Protein AF-A0AAW9CYD8-F1 (afdb_monomer_lite)

Structure (mmCIF, N/CA/C/O backbone):
data_AF-A0AAW9CYD8-F1
#
_entry.id   AF-A0AAW9CYD8-F1
#
loop_
_atom_site.group_PDB
_atom_site.id
_atom_site.type_symbol
_atom_site.label_atom_id
_atom_site.label_alt_id
_atom_site.label_comp_id
_atom_site.label_asym_id
_atom_site.label_entity_id
_atom_site.label_seq_id
_atom_site.pdbx_PDB_ins_code
_atom_site.Cartn_x
_atom_site.Cartn_y
_atom_site.Cartn_z
_atom_site.occupancy
_atom_site.B_iso_or_equiv
_atom_site.auth_seq_id
_atom_site.auth_comp_id
_atom_site.auth_asym_id
_atom_site.auth_atom_id
_atom_site.pdbx_PDB_model_num
ATOM 1 N N . MET A 1 1 ? -9.302 -3.271 -14.949 1.00 52.16 1 MET A N 1
ATOM 2 C CA . MET A 1 1 ? -9.368 -4.216 -13.811 1.00 52.16 1 MET A CA 1
ATOM 3 C C . MET A 1 1 ? -8.172 -4.070 -12.858 1.00 52.16 1 MET A C 1
ATOM 5 O O . MET A 1 1 ? -8.419 -3.663 -11.730 1.00 52.16 1 MET A O 1
ATOM 9 N N . PRO A 1 2 ? -6.896 -4.267 -13.259 1.00 66.06 2 PRO A N 1
ATOM 10 C CA . PRO A 1 2 ? -5.762 -4.216 -12.318 1.00 66.06 2 PRO A CA 1
ATOM 11 C C . PRO A 1 2 ? -5.522 -2.829 -11.696 1.00 66.06 2 PRO A C 1
ATOM 13 O O . PRO A 1 2 ? -5.280 -2.731 -10.498 1.00 66.06 2 PRO A O 1
ATOM 16 N N . ALA A 1 3 ? -5.679 -1.747 -12.467 1.00 68.31 3 ALA A N 1
ATOM 17 C CA . ALA A 1 3 ? -5.481 -0.380 -11.971 1.00 68.31 3 ALA A CA 1
ATOM 18 C C . ALA A 1 3 ? -6.466 0.024 -10.854 1.00 68.31 3 ALA A C 1
ATOM 20 O O . ALA A 1 3 ? -6.092 0.741 -9.931 1.00 68.31 3 ALA A O 1
ATOM 21 N N . ALA A 1 4 ? -7.710 -0.469 -10.908 1.00 71.88 4 ALA A N 1
ATOM 22 C CA . ALA A 1 4 ? -8.723 -0.180 -9.894 1.00 71.88 4 ALA A CA 1
ATOM 23 C C . ALA A 1 4 ? -8.403 -0.873 -8.559 1.00 71.88 4 ALA A C 1
ATOM 25 O O . ALA A 1 4 ? -8.534 -0.259 -7.504 1.00 71.88 4 ALA A O 1
ATOM 26 N N . VAL A 1 5 ? -7.920 -2.121 -8.611 1.00 75.69 5 VAL A N 1
ATOM 27 C CA . VAL A 1 5 ? -7.472 -2.868 -7.423 1.00 75.69 5 VAL A CA 1
ATOM 28 C C . VAL A 1 5 ? -6.248 -2.197 -6.803 1.00 75.69 5 VAL A C 1
ATOM 30 O O . VAL A 1 5 ? -6.221 -1.970 -5.598 1.00 75.69 5 VAL A O 1
ATOM 33 N N . TYR A 1 6 ? -5.277 -1.796 -7.626 1.00 72.38 6 TYR A N 1
ATOM 34 C CA . TYR A 1 6 ? -4.108 -1.042 -7.173 1.00 72.38 6 TYR A CA 1
ATOM 35 C C . TYR A 1 6 ? -4.485 0.272 -6.492 1.00 72.38 6 TYR A C 1
ATOM 37 O O . TYR A 1 6 ? -4.044 0.532 -5.374 1.00 72.38 6 TYR A O 1
ATOM 45 N N . GLY A 1 7 ? -5.318 1.083 -7.149 1.00 75.62 7 GLY A N 1
ATOM 46 C CA . GLY A 1 7 ? -5.787 2.353 -6.600 1.00 75.62 7 GLY A CA 1
ATOM 47 C C . GLY A 1 7 ? -6.527 2.155 -5.282 1.00 75.62 7 GLY A C 1
ATOM 48 O O . GLY A 1 7 ? -6.251 2.857 -4.313 1.00 75.62 7 GLY A O 1
ATOM 49 N N . PHE A 1 8 ? -7.398 1.146 -5.204 1.00 80.00 8 PHE A N 1
ATOM 50 C CA . PHE A 1 8 ? -8.110 0.814 -3.975 1.00 80.00 8 PHE A CA 1
ATOM 51 C C . PHE A 1 8 ? -7.156 0.413 -2.841 1.00 80.00 8 PHE A C 1
ATOM 53 O O . PHE A 1 8 ? -7.222 0.997 -1.760 1.00 80.00 8 PHE A O 1
ATOM 60 N N . CYS A 1 9 ? -6.236 -0.527 -3.077 1.00 77.69 9 CYS A N 1
ATOM 61 C CA . CYS A 1 9 ? -5.280 -0.988 -2.066 1.00 77.69 9 CYS A CA 1
ATOM 62 C C . CYS A 1 9 ? -4.342 0.131 -1.601 1.00 77.69 9 CYS A C 1
ATOM 64 O O . CYS A 1 9 ? -4.084 0.254 -0.403 1.00 77.69 9 CYS A O 1
ATOM 66 N N . LEU A 1 10 ? -3.875 0.978 -2.521 1.00 76.44 10 LEU A N 1
ATOM 67 C CA . LEU A 1 10 ? -3.014 2.109 -2.196 1.00 76.44 10 LEU A CA 1
ATOM 68 C C . LEU A 1 10 ? -3.760 3.162 -1.369 1.00 76.44 10 LEU A C 1
ATOM 70 O O . LEU A 1 10 ? -3.278 3.555 -0.307 1.00 76.44 10 LEU A O 1
ATOM 74 N N . CYS A 1 11 ? -4.949 3.581 -1.808 1.00 79.69 11 CYS A N 1
ATOM 75 C CA . CYS A 1 11 ? -5.786 4.528 -1.069 1.00 79.69 11 CYS A CA 1
ATOM 76 C C . CYS A 1 11 ? -6.151 3.988 0.316 1.00 79.69 11 CYS A C 1
ATOM 78 O O . CYS A 1 11 ? -6.120 4.732 1.292 1.00 79.69 11 CYS A O 1
ATOM 80 N N . TYR A 1 12 ? -6.436 2.691 0.424 1.00 78.38 12 TYR A N 1
ATOM 81 C CA . TYR A 1 12 ? -6.720 2.035 1.694 1.00 78.38 12 TYR A CA 1
ATOM 82 C C . TYR A 1 12 ? -5.506 2.026 2.633 1.00 78.38 12 TYR A C 1
ATOM 84 O O . TYR A 1 12 ? -5.624 2.364 3.814 1.00 78.38 12 TYR A O 1
ATOM 92 N N . ALA A 1 13 ? -4.322 1.685 2.118 1.00 76.12 13 ALA A N 1
ATOM 93 C CA . ALA A 1 13 ? -3.083 1.701 2.890 1.00 76.12 13 ALA A CA 1
ATOM 94 C C . ALA A 1 13 ? -2.731 3.119 3.366 1.00 76.12 13 ALA A C 1
ATOM 96 O O . ALA A 1 13 ? -2.395 3.309 4.535 1.00 76.12 13 ALA A O 1
ATOM 97 N N . LEU A 1 14 ? -2.882 4.126 2.499 1.00 76.75 14 LEU A N 1
ATOM 98 C CA . LEU A 1 14 ? -2.684 5.539 2.838 1.00 76.75 14 LEU A CA 1
ATOM 99 C C . LEU A 1 14 ? -3.709 6.030 3.861 1.00 76.75 14 LEU A C 1
ATOM 101 O O . LEU A 1 14 ? -3.342 6.690 4.832 1.00 76.75 14 LEU A O 1
ATOM 105 N N . PHE A 1 15 ? -4.977 5.657 3.701 1.00 76.19 15 PHE A N 1
ATOM 106 C CA . PHE A 1 15 ? -6.020 5.964 4.671 1.00 76.19 15 PHE A CA 1
ATOM 107 C C . PHE A 1 15 ? -5.704 5.354 6.040 1.00 76.19 15 PHE A C 1
ATOM 109 O O . PHE A 1 15 ? -5.900 6.010 7.056 1.00 76.19 15 PHE A O 1
ATOM 116 N N . ARG A 1 16 ? -5.138 4.145 6.111 1.00 70.81 16 ARG A N 1
ATOM 117 C CA . ARG A 1 16 ? -4.675 3.570 7.387 1.00 70.81 16 ARG A CA 1
ATOM 118 C C . ARG A 1 16 ? -3.400 4.218 7.928 1.00 70.81 16 ARG A C 1
ATOM 120 O O . ARG A 1 16 ? -3.250 4.351 9.141 1.00 70.81 16 ARG A O 1
ATOM 127 N N . ALA A 1 17 ? -2.488 4.634 7.057 1.00 70.81 17 ALA A N 1
ATOM 128 C CA . ALA A 1 17 ? -1.250 5.302 7.442 1.00 70.81 17 ALA A CA 1
ATOM 129 C C . ALA A 1 17 ? -1.490 6.717 8.000 1.00 70.81 17 ALA A C 1
ATOM 131 O O . ALA A 1 17 ? -0.853 7.118 8.979 1.00 70.81 17 ALA A O 1
ATOM 132 N N . PHE A 1 18 ? -2.422 7.472 7.420 1.00 72.12 18 PHE A N 1
ATOM 133 C CA . PHE A 1 18 ? -2.668 8.886 7.738 1.00 72.12 18 PHE A CA 1
ATOM 134 C C . PHE A 1 18 ? -4.053 9.163 8.336 1.00 72.12 18 PHE A C 1
ATOM 136 O O . PHE A 1 18 ? -4.355 10.304 8.678 1.00 72.12 18 PHE A O 1
ATOM 143 N N . GLY A 1 19 ? -4.879 8.132 8.499 1.00 65.25 19 GLY A N 1
ATOM 144 C CA . GLY A 1 19 ? -6.240 8.246 9.002 1.00 65.25 19 GLY A CA 1
ATOM 145 C C . GLY A 1 19 ? -6.339 8.762 10.439 1.00 65.25 19 GLY A C 1
ATOM 146 O O . GLY A 1 19 ? -5.363 8.761 11.202 1.00 65.25 19 GLY A O 1
ATOM 147 N N . PRO A 1 20 ? -7.538 9.222 10.831 1.00 59.09 20 PRO A N 1
ATOM 148 C CA . PRO A 1 20 ? -7.757 9.905 12.094 1.00 59.09 20 PRO A CA 1
ATOM 149 C C . PRO A 1 20 ? -7.377 9.030 13.295 1.00 59.09 20 PRO A C 1
ATOM 151 O O . PRO A 1 20 ? -7.866 7.914 13.462 1.00 59.09 20 PRO A O 1
ATOM 154 N N . ARG A 1 21 ? -6.582 9.614 14.206 1.00 55.12 21 ARG A N 1
ATOM 155 C CA . ARG A 1 21 ? -6.138 9.066 15.510 1.00 55.12 21 ARG A CA 1
ATOM 156 C C . ARG A 1 21 ? -7.252 8.460 16.387 1.00 55.12 21 ARG A C 1
ATOM 158 O O . ARG A 1 21 ? -6.939 7.811 17.380 1.00 55.12 21 ARG A O 1
ATOM 165 N N . ARG A 1 22 ? -8.528 8.714 16.070 1.00 52.34 22 ARG A N 1
ATOM 166 C CA . ARG A 1 22 ? -9.702 8.245 16.826 1.00 52.34 22 ARG A CA 1
ATOM 167 C C . ARG A 1 22 ? -10.064 6.781 16.553 1.00 52.34 22 ARG A C 1
ATOM 169 O O . ARG A 1 22 ? -10.670 6.160 17.419 1.00 52.34 22 ARG A O 1
ATOM 176 N N . ALA A 1 23 ? -9.645 6.205 15.426 1.00 54.09 23 ALA A N 1
ATOM 177 C CA . ALA A 1 23 ? -9.644 4.755 15.255 1.00 54.09 23 ALA A CA 1
ATOM 178 C C . ALA A 1 23 ? -8.377 4.218 15.938 1.00 54.09 23 ALA A C 1
ATOM 180 O O . ALA A 1 23 ? -7.273 4.464 15.458 1.00 54.09 23 ALA A O 1
ATOM 181 N N . ARG A 1 24 ? -8.512 3.563 17.100 1.00 52.16 24 ARG A N 1
ATOM 182 C CA . ARG A 1 24 ? -7.407 2.958 17.874 1.00 52.16 24 ARG A CA 1
ATOM 183 C C . ARG A 1 24 ? -6.709 1.834 17.084 1.00 52.16 24 ARG A C 1
ATOM 185 O O . ARG A 1 24 ? -6.819 0.669 17.446 1.00 52.16 24 ARG A O 1
ATOM 192 N N . TYR A 1 25 ? -5.976 2.164 16.027 1.00 57.41 25 TYR A N 1
ATOM 193 C CA . TYR A 1 25 ? -5.058 1.223 15.398 1.00 57.41 25 TYR A CA 1
ATOM 194 C C . TYR A 1 25 ? -3.767 1.163 16.219 1.00 57.41 25 TYR A C 1
ATOM 196 O O . TYR A 1 25 ? -3.179 2.213 16.511 1.00 57.41 25 TYR A O 1
ATOM 204 N N . PRO A 1 26 ? -3.301 -0.034 16.609 1.00 67.38 26 PRO A N 1
ATOM 205 C CA . PRO A 1 26 ? -2.030 -0.165 17.298 1.00 67.38 26 PRO A CA 1
ATOM 206 C C . PRO A 1 26 ? -0.905 0.371 16.398 1.00 67.38 26 PRO A C 1
ATOM 208 O O . PRO A 1 26 ? -0.868 0.105 15.197 1.00 67.38 26 PRO A O 1
ATOM 211 N N . ARG A 1 27 ? 0.028 1.139 16.981 1.00 70.00 27 ARG A N 1
ATOM 212 C CA . ARG A 1 27 ? 1.202 1.715 16.291 1.00 70.00 27 ARG A CA 1
ATOM 213 C C . ARG A 1 27 ? 1.901 0.759 15.298 1.00 70.00 27 ARG A C 1
ATOM 215 O O . ARG A 1 27 ? 2.196 1.229 14.198 1.00 70.00 27 ARG A O 1
ATOM 222 N N . PRO A 1 28 ? 2.125 -0.541 15.599 1.00 70.00 28 PRO A N 1
ATOM 223 C CA . PRO A 1 28 ? 2.729 -1.469 14.632 1.00 70.00 28 PRO A CA 1
ATOM 224 C C . PRO A 1 28 ? 1.920 -1.628 13.338 1.00 70.00 28 PRO A C 1
ATOM 226 O O . PRO A 1 28 ? 2.488 -1.721 12.256 1.00 70.00 28 PRO A O 1
ATOM 229 N N . MET A 1 29 ? 0.594 -1.582 13.420 1.00 70.38 29 MET A N 1
ATOM 230 C CA . MET A 1 29 ? -0.305 -1.765 12.279 1.00 70.38 29 MET A CA 1
ATOM 231 C C . MET A 1 29 ? -0.311 -0.557 11.341 1.00 70.38 29 MET A C 1
ATOM 233 O O . MET A 1 29 ? -0.498 -0.682 10.132 1.00 70.38 29 MET A O 1
ATOM 237 N N . ARG A 1 30 ? -0.035 0.622 11.901 1.00 72.69 30 ARG A N 1
ATOM 238 C CA . ARG A 1 30 ? 0.183 1.848 11.137 1.00 72.69 30 ARG A CA 1
ATOM 239 C C . ARG A 1 30 ? 1.510 1.796 10.376 1.00 72.69 30 ARG A C 1
ATOM 241 O O . ARG A 1 30 ? 1.543 2.152 9.205 1.00 72.69 30 ARG A O 1
ATOM 248 N N . GLY A 1 31 ? 2.570 1.293 11.015 1.00 77.94 31 GLY A N 1
ATOM 249 C CA . GLY A 1 31 ? 3.856 1.029 10.358 1.00 77.94 31 GLY A CA 1
ATOM 250 C C . GLY A 1 31 ? 3.733 0.002 9.230 1.00 77.94 31 GLY A C 1
ATOM 251 O O . GLY A 1 31 ? 4.236 0.230 8.135 1.00 77.94 31 GLY A O 1
ATOM 252 N N . TYR A 1 32 ? 2.974 -1.070 9.463 1.00 78.56 32 TYR A N 1
ATOM 253 C CA . TYR A 1 32 ? 2.649 -2.067 8.446 1.00 78.56 32 TYR A CA 1
ATOM 254 C C . TYR A 1 32 ? 1.936 -1.451 7.233 1.00 78.56 32 TYR A C 1
ATOM 256 O O . TYR A 1 32 ? 2.359 -1.654 6.098 1.00 78.56 32 TYR A O 1
ATOM 264 N N . ALA A 1 33 ? 0.913 -0.621 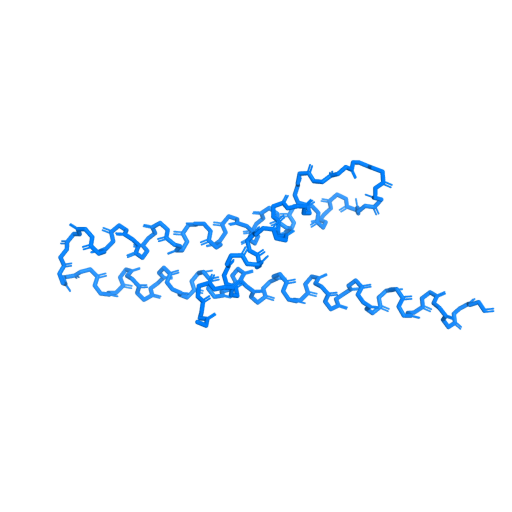7.460 1.00 75.88 33 ALA A N 1
ATOM 265 C CA . ALA A 1 33 ? 0.209 0.067 6.378 1.00 75.88 33 ALA A CA 1
ATOM 266 C C . ALA A 1 33 ? 1.124 1.019 5.583 1.00 75.88 33 ALA A C 1
ATOM 268 O O . ALA A 1 33 ? 1.032 1.063 4.357 1.00 75.88 33 ALA A O 1
ATOM 269 N N . ILE A 1 34 ? 2.033 1.738 6.256 1.00 79.69 34 ILE A N 1
ATOM 270 C CA . ILE A 1 34 ? 3.037 2.598 5.606 1.00 79.69 34 ILE A CA 1
ATOM 271 C C . ILE A 1 34 ? 3.991 1.762 4.746 1.00 79.69 34 ILE A C 1
ATOM 273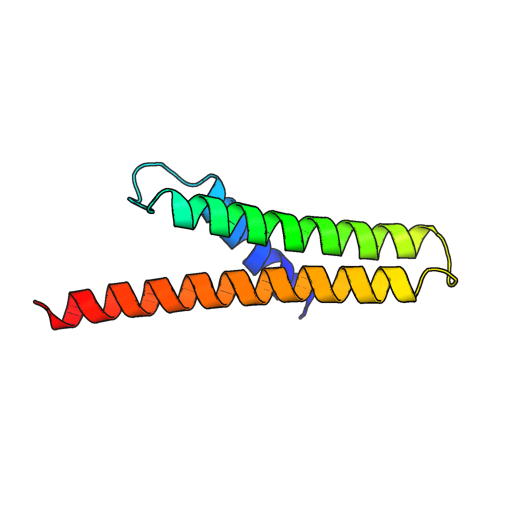 O O . ILE A 1 34 ? 4.263 2.140 3.610 1.00 79.69 34 ILE A O 1
ATOM 277 N N . ALA A 1 35 ? 4.463 0.619 5.248 1.00 80.25 35 ALA A N 1
ATOM 278 C CA . ALA A 1 35 ? 5.336 -0.280 4.498 1.00 80.25 35 ALA A CA 1
ATOM 279 C C . ALA A 1 35 ? 4.636 -0.848 3.251 1.00 80.25 35 ALA A C 1
ATOM 281 O O . ALA A 1 35 ? 5.219 -0.844 2.168 1.00 80.25 35 ALA A O 1
ATOM 282 N N . CYS A 1 36 ? 3.368 -1.258 3.363 1.00 81.25 36 CYS A N 1
ATOM 283 C CA . CYS A 1 36 ? 2.580 -1.727 2.221 1.00 81.25 36 CYS A CA 1
ATOM 284 C C . CYS A 1 36 ? 2.308 -0.612 1.199 1.00 81.25 36 CYS A C 1
ATOM 286 O O . CYS A 1 36 ? 2.451 -0.840 -0.003 1.00 81.25 36 CYS A O 1
ATOM 288 N N . ALA A 1 37 ? 1.958 0.597 1.657 1.00 80.81 37 ALA A N 1
ATOM 289 C CA . ALA A 1 37 ? 1.804 1.770 0.793 1.00 80.81 37 ALA A CA 1
ATOM 290 C C . ALA A 1 37 ? 3.113 2.094 0.061 1.00 80.81 37 ALA A C 1
ATOM 292 O O . ALA A 1 37 ? 3.104 2.290 -1.152 1.00 80.81 37 ALA A O 1
ATOM 293 N N . GLY A 1 38 ? 4.236 2.082 0.784 1.00 80.19 38 GLY A N 1
ATOM 294 C CA . GLY A 1 38 ? 5.571 2.301 0.238 1.00 80.19 38 GLY A CA 1
ATOM 295 C C . GLY A 1 38 ? 5.956 1.260 -0.810 1.00 80.19 38 GLY A C 1
ATOM 296 O O . GLY A 1 38 ? 6.409 1.637 -1.885 1.00 80.19 38 GLY A O 1
ATOM 297 N N . ALA A 1 39 ? 5.709 -0.027 -0.553 1.00 80.19 39 ALA A N 1
ATOM 298 C CA . ALA A 1 39 ? 5.958 -1.100 -1.516 1.00 80.19 39 ALA A CA 1
ATOM 299 C C . ALA A 1 39 ? 5.133 -0.922 -2.804 1.00 80.19 39 ALA A C 1
ATOM 301 O O . ALA A 1 39 ? 5.680 -0.997 -3.902 1.00 80.19 39 ALA A O 1
ATOM 302 N N . MET A 1 40 ? 3.839 -0.601 -2.693 1.00 79.56 40 MET A N 1
ATOM 303 C CA . MET A 1 40 ? 2.997 -0.330 -3.867 1.00 79.56 40 MET A CA 1
ATOM 304 C C . MET A 1 40 ? 3.479 0.886 -4.665 1.00 79.56 40 MET A C 1
ATOM 306 O O . MET A 1 40 ? 3.543 0.823 -5.893 1.00 79.56 40 MET A O 1
ATOM 310 N N . LEU A 1 41 ? 3.842 1.977 -3.984 1.00 80.38 41 LEU A N 1
ATOM 311 C CA . LEU A 1 41 ? 4.294 3.211 -4.630 1.00 80.38 41 LEU A CA 1
ATOM 312 C C . LEU A 1 41 ? 5.658 3.023 -5.306 1.00 80.38 41 LEU A C 1
ATOM 314 O O . LEU A 1 41 ? 5.841 3.421 -6.453 1.00 80.38 41 LEU A O 1
ATOM 318 N N . PHE A 1 42 ? 6.596 2.368 -4.620 1.00 81.25 42 PHE A N 1
ATOM 319 C CA . PHE A 1 42 ? 7.932 2.080 -5.136 1.00 81.25 42 PHE A CA 1
ATOM 320 C C . PHE A 1 42 ? 7.883 1.118 -6.325 1.00 81.25 42 PHE A C 1
ATOM 322 O O . PHE A 1 42 ? 8.519 1.369 -7.345 1.00 81.25 42 PHE A O 1
ATOM 329 N N . GLY A 1 43 ? 7.079 0.056 -6.233 1.00 78.25 43 GLY A N 1
ATOM 330 C CA . GLY A 1 43 ? 6.884 -0.881 -7.334 1.00 78.25 43 GLY A CA 1
ATOM 331 C C . GLY A 1 43 ? 6.258 -0.224 -8.570 1.00 78.25 43 GLY A C 1
ATOM 332 O O . GLY A 1 43 ? 6.708 -0.473 -9.689 1.00 78.25 43 GLY A O 1
ATOM 333 N N . MET A 1 44 ? 5.298 0.692 -8.380 1.00 76.31 44 MET A N 1
ATOM 334 C CA . MET A 1 44 ? 4.738 1.492 -9.477 1.00 76.31 44 MET A CA 1
ATOM 335 C C . MET A 1 44 ? 5.760 2.440 -10.097 1.00 76.31 44 MET A C 1
ATOM 337 O O . MET A 1 44 ? 5.853 2.500 -11.319 1.00 76.31 44 MET A O 1
ATOM 341 N N . LEU A 1 45 ? 6.532 3.165 -9.284 1.00 78.81 45 LEU A N 1
ATOM 342 C CA . LEU A 1 45 ? 7.568 4.074 -9.781 1.00 78.81 45 LEU A CA 1
ATOM 343 C C . LEU A 1 45 ? 8.658 3.320 -10.549 1.00 78.81 45 LEU A C 1
ATOM 345 O O . LEU A 1 45 ? 9.111 3.802 -11.584 1.00 78.81 45 LEU A O 1
ATOM 349 N N . ALA A 1 46 ? 9.035 2.122 -10.096 1.00 75.25 46 ALA A N 1
ATOM 350 C CA . ALA A 1 46 ? 9.964 1.254 -10.811 1.00 75.25 46 ALA A CA 1
ATOM 351 C C . ALA A 1 46 ? 9.383 0.785 -12.155 1.00 75.25 46 ALA A C 1
ATOM 353 O O . ALA A 1 46 ? 10.060 0.875 -13.176 1.00 75.25 46 ALA A O 1
ATOM 354 N N . ALA A 1 47 ? 8.117 0.359 -12.191 1.00 72.19 47 ALA A N 1
ATOM 355 C CA . ALA A 1 47 ? 7.456 -0.054 -13.430 1.00 72.19 47 ALA A CA 1
ATOM 356 C C . ALA A 1 47 ? 7.265 1.114 -14.424 1.00 72.19 47 ALA A C 1
ATOM 358 O O . ALA A 1 47 ? 7.521 0.958 -15.618 1.00 72.19 47 ALA A O 1
ATOM 359 N N . PHE A 1 48 ? 6.881 2.303 -13.946 1.00 71.00 48 PHE A N 1
ATOM 36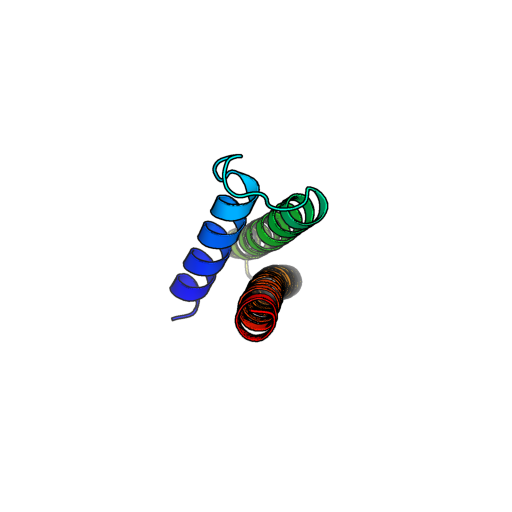0 C CA . PHE A 1 48 ? 6.741 3.509 -14.776 1.00 71.00 48 PHE A CA 1
ATOM 361 C C . PHE A 1 48 ? 8.090 4.058 -15.254 1.00 71.00 48 PHE A C 1
ATOM 363 O O . PHE A 1 48 ? 8.216 4.462 -16.408 1.00 71.00 48 PHE A O 1
ATOM 370 N N . GLY A 1 49 ? 9.115 4.045 -14.399 1.00 66.56 49 GLY A N 1
ATOM 371 C CA . GLY A 1 49 ? 10.467 4.477 -14.758 1.00 66.56 49 GLY A CA 1
ATOM 372 C C . GLY A 1 49 ? 11.092 3.622 -15.863 1.00 66.56 49 GLY A C 1
ATOM 373 O O . GLY A 1 49 ? 11.886 4.122 -16.656 1.00 66.56 49 GLY A O 1
ATOM 374 N N . VAL A 1 50 ? 10.691 2.353 -15.961 1.00 60.56 50 VAL A N 1
ATOM 375 C CA . VAL A 1 50 ? 11.086 1.438 -17.042 1.00 60.56 50 VAL A CA 1
ATOM 376 C C . VAL A 1 50 ? 10.380 1.756 -18.350 1.00 60.56 50 VAL A C 1
ATOM 378 O O . VAL A 1 50 ? 11.027 1.759 -19.395 1.00 60.56 50 VAL A O 1
ATOM 381 N N . ALA A 1 51 ? 9.088 2.090 -18.304 1.00 60.69 51 ALA A N 1
ATOM 382 C CA . ALA A 1 51 ? 8.339 2.489 -19.496 1.00 60.69 51 ALA A CA 1
ATOM 383 C C . ALA A 1 51 ? 8.968 3.709 -20.202 1.00 60.69 51 ALA A C 1
ATOM 385 O O . ALA A 1 51 ? 8.866 3.835 -21.418 1.00 60.69 51 ALA A O 1
ATOM 386 N N . LEU A 1 52 ? 9.667 4.569 -19.451 1.00 63.25 52 LEU A N 1
ATOM 387 C CA . LEU A 1 52 ? 10.384 5.739 -19.968 1.00 63.25 52 LEU A CA 1
ATOM 388 C C . LEU A 1 52 ? 11.816 5.441 -20.456 1.00 63.25 52 LEU A C 1
ATOM 390 O O . LEU A 1 52 ? 12.368 6.244 -21.204 1.00 63.25 52 LEU A O 1
ATOM 394 N N . ARG A 1 53 ? 12.436 4.326 -20.041 1.00 63.94 53 ARG A N 1
ATOM 395 C CA . ARG A 1 53 ? 13.852 4.003 -20.329 1.00 63.94 53 ARG A CA 1
ATOM 396 C C . ARG A 1 53 ? 14.076 3.021 -21.486 1.00 63.94 53 ARG A C 1
ATOM 398 O O . ARG A 1 53 ? 15.225 2.767 -21.833 1.00 63.94 53 ARG A O 1
ATOM 405 N N . GLY A 1 54 ? 13.012 2.533 -22.122 1.00 61.12 54 GLY A N 1
ATOM 406 C CA . GLY A 1 54 ? 13.103 1.621 -23.267 1.00 61.12 54 GLY A CA 1
ATOM 407 C C . GLY A 1 54 ? 13.260 0.143 -22.877 1.00 61.12 54 GLY A C 1
ATOM 408 O O . GLY A 1 54 ? 13.469 -0.201 -21.713 1.00 61.12 54 GLY A O 1
ATOM 409 N N . ALA A 1 55 ? 13.114 -0.740 -23.873 1.00 57.09 55 ALA A N 1
ATOM 410 C CA . ALA A 1 55 ? 12.862 -2.182 -23.729 1.00 57.09 55 ALA A CA 1
ATOM 411 C C . ALA A 1 55 ? 13.926 -2.995 -22.954 1.00 57.09 55 ALA A C 1
ATOM 413 O O . ALA A 1 55 ? 13.655 -4.128 -22.556 1.00 57.09 55 ALA A O 1
ATOM 414 N N . GLU A 1 56 ? 15.102 -2.425 -22.689 1.00 57.94 56 GLU A N 1
ATOM 415 C CA . GLU A 1 56 ? 16.193 -3.098 -21.971 1.00 57.94 56 GLU A CA 1
ATOM 416 C C . GLU A 1 56 ? 15.936 -3.273 -20.466 1.00 57.94 56 GLU A C 1
ATOM 418 O O . GLU A 1 56 ? 16.580 -4.089 -19.813 1.00 57.94 56 GLU A O 1
ATOM 423 N N . ALA A 1 57 ? 14.966 -2.558 -19.891 1.00 61.12 57 ALA A N 1
ATOM 424 C CA . ALA A 1 57 ? 14.713 -2.589 -18.449 1.00 61.12 57 ALA A CA 1
ATOM 425 C C . ALA A 1 57 ? 13.553 -3.523 -18.030 1.00 61.12 57 ALA A C 1
ATOM 427 O O . ALA A 1 57 ? 12.967 -3.366 -16.957 1.00 61.12 57 ALA A O 1
ATOM 428 N N . SER A 1 58 ? 13.241 -4.536 -18.843 1.00 65.06 58 SER A N 1
ATOM 429 C CA . SER A 1 58 ? 12.181 -5.533 -18.600 1.00 65.06 58 SER A CA 1
ATOM 430 C C . SER A 1 58 ? 12.310 -6.261 -17.251 1.00 65.06 58 SER A C 1
ATOM 432 O O . SER A 1 58 ? 11.313 -6.438 -16.546 1.00 65.06 58 SER A O 1
ATOM 434 N N . ALA A 1 59 ? 13.533 -6.597 -16.826 1.00 70.50 59 ALA A N 1
ATOM 435 C CA . ALA A 1 59 ? 13.797 -7.189 -15.511 1.00 70.50 59 ALA A CA 1
ATOM 436 C C . ALA A 1 59 ? 13.399 -6.249 -14.357 1.00 70.50 59 ALA A C 1
ATOM 438 O O . ALA A 1 59 ? 12.823 -6.677 -13.355 1.00 70.50 59 ALA A O 1
ATOM 439 N N . LEU A 1 60 ? 13.643 -4.949 -14.522 1.00 68.56 60 LEU A N 1
ATOM 440 C CA . LEU A 1 60 ? 13.325 -3.924 -13.532 1.00 68.56 60 LEU A CA 1
ATOM 441 C C . LEU A 1 60 ? 11.805 -3.681 -13.440 1.00 68.56 60 LEU A C 1
ATOM 443 O O . LEU A 1 60 ? 11.280 -3.473 -12.347 1.00 68.56 60 LEU A O 1
ATOM 447 N N . ALA A 1 61 ? 11.077 -3.786 -14.559 1.00 72.31 61 ALA A N 1
ATOM 448 C CA . ALA A 1 61 ? 9.612 -3.722 -14.572 1.00 72.31 61 ALA A CA 1
ATOM 449 C C . ALA A 1 61 ? 8.974 -4.957 -13.928 1.00 72.31 61 ALA A C 1
ATOM 451 O O . ALA A 1 61 ? 7.980 -4.828 -13.206 1.00 72.31 61 ALA A O 1
ATOM 452 N N . SER A 1 62 ? 9.553 -6.142 -14.143 1.00 76.88 62 SER A N 1
ATOM 453 C CA . SER A 1 62 ? 9.115 -7.363 -13.465 1.00 76.88 62 SER A CA 1
ATOM 454 C C . SER A 1 62 ? 9.304 -7.238 -11.955 1.00 76.88 62 SER A C 1
ATOM 456 O O . SER A 1 62 ? 8.375 -7.514 -11.203 1.00 76.88 62 SER A O 1
ATOM 458 N N . LEU A 1 63 ? 10.466 -6.756 -11.501 1.00 76.94 63 LEU A N 1
ATOM 459 C CA . LEU A 1 63 ? 10.726 -6.502 -10.082 1.00 76.94 63 LEU A CA 1
ATOM 460 C C . LEU A 1 63 ? 9.756 -5.464 -9.503 1.00 76.94 63 LEU A C 1
ATOM 462 O O . LEU A 1 63 ? 9.168 -5.706 -8.450 1.00 76.94 63 LEU A O 1
ATOM 466 N N . GLY A 1 64 ? 9.528 -4.349 -10.205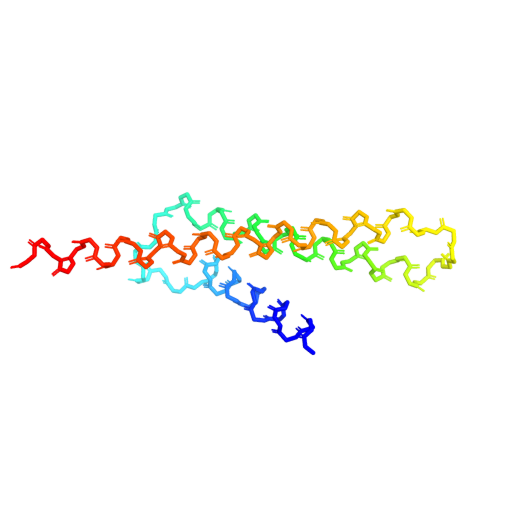 1.00 78.69 64 GLY A N 1
ATOM 467 C CA . GLY A 1 64 ? 8.557 -3.330 -9.800 1.00 78.69 64 GLY A CA 1
ATOM 468 C C . GLY A 1 64 ? 7.142 -3.893 -9.645 1.00 78.69 64 GLY A C 1
ATOM 469 O O . GLY A 1 64 ? 6.485 -3.653 -8.633 1.00 78.69 64 GLY A O 1
ATOM 470 N N . SER A 1 65 ? 6.709 -4.728 -10.590 1.00 77.31 65 SER A N 1
ATOM 471 C CA . SER A 1 65 ? 5.401 -5.395 -10.549 1.00 77.31 65 SER A CA 1
ATOM 472 C C . SER A 1 65 ? 5.283 -6.374 -9.378 1.00 77.31 65 SER A C 1
ATOM 474 O O . SER A 1 65 ? 4.255 -6.394 -8.701 1.00 77.31 65 SER A O 1
ATOM 476 N N . THR A 1 66 ? 6.336 -7.142 -9.082 1.00 80.12 66 THR A N 1
ATOM 477 C CA . THR A 1 66 ? 6.367 -8.066 -7.938 1.00 80.12 66 THR A CA 1
ATOM 478 C C . THR A 1 66 ? 6.298 -7.316 -6.612 1.00 80.12 66 THR A C 1
ATOM 480 O O . THR A 1 66 ? 5.516 -7.680 -5.738 1.00 80.12 66 THR A O 1
ATOM 483 N N . VAL A 1 67 ? 7.067 -6.236 -6.458 1.00 78.12 67 VAL A N 1
ATOM 484 C CA . VAL A 1 67 ? 7.059 -5.412 -5.236 1.00 78.12 67 VAL A CA 1
ATOM 485 C C . VAL A 1 67 ? 5.690 -4.758 -5.030 1.00 78.12 67 VAL A C 1
ATOM 487 O O . VAL A 1 67 ? 5.156 -4.750 -3.918 1.00 78.12 67 VAL A O 1
ATOM 490 N N . ALA A 1 68 ? 5.079 -4.278 -6.111 1.00 78.19 68 ALA A N 1
ATOM 491 C CA . ALA A 1 68 ? 3.745 -3.702 -6.086 1.00 78.19 68 ALA A CA 1
ATOM 492 C C . ALA A 1 68 ? 2.680 -4.750 -5.692 1.00 78.19 68 ALA A C 1
ATOM 494 O O . ALA A 1 68 ? 1.814 -4.475 -4.856 1.00 78.19 68 ALA A O 1
ATOM 495 N N . PHE A 1 69 ? 2.806 -5.983 -6.195 1.00 78.06 69 PHE A N 1
ATOM 496 C CA . PHE A 1 69 ? 1.944 -7.108 -5.832 1.00 78.06 69 PHE A CA 1
ATOM 497 C C . PHE A 1 69 ? 2.099 -7.517 -4.360 1.00 78.06 69 PHE A C 1
ATOM 499 O O . PHE A 1 69 ? 1.099 -7.709 -3.670 1.00 78.06 69 PHE A O 1
ATOM 506 N N . VAL A 1 70 ? 3.329 -7.576 -3.839 1.00 82.94 70 VAL A N 1
ATOM 507 C CA . VAL A 1 70 ? 3.593 -7.833 -2.410 1.00 82.94 70 VAL A CA 1
ATOM 508 C C . VAL A 1 70 ? 2.912 -6.780 -1.534 1.00 82.94 70 VAL A C 1
ATOM 510 O O . VAL A 1 70 ? 2.305 -7.117 -0.516 1.00 82.94 70 VAL A O 1
ATOM 513 N N . GLY A 1 71 ? 2.945 -5.513 -1.952 1.00 76.50 71 GLY A N 1
ATOM 514 C CA . GLY A 1 71 ? 2.234 -4.434 -1.273 1.00 76.50 71 GLY A CA 1
ATOM 515 C C . GLY A 1 71 ? 0.711 -4.636 -1.237 1.00 76.50 71 GLY A C 1
ATOM 516 O O . GLY A 1 71 ? 0.105 -4.451 -0.180 1.00 76.50 71 GLY A O 1
ATOM 517 N N . ILE A 1 72 ? 0.095 -5.087 -2.338 1.00 81.44 72 ILE A N 1
ATOM 518 C CA . ILE A 1 72 ? -1.339 -5.440 -2.392 1.00 81.44 72 ILE A CA 1
ATOM 519 C C . ILE A 1 72 ? -1.657 -6.597 -1.443 1.00 81.44 72 ILE A C 1
ATOM 521 O O . ILE A 1 72 ? -2.590 -6.500 -0.644 1.00 81.44 72 ILE A O 1
ATOM 525 N N . VAL A 1 73 ? -0.892 -7.688 -1.519 1.00 85.69 73 VAL A N 1
ATOM 526 C CA . VAL A 1 73 ? -1.107 -8.873 -0.676 1.00 85.69 73 VAL A CA 1
ATOM 527 C C . VAL A 1 73 ? -0.994 -8.500 0.801 1.00 85.69 73 VAL A C 1
ATOM 529 O O . VAL A 1 73 ? -1.838 -8.904 1.599 1.00 85.69 73 VAL A O 1
ATOM 532 N N . GLY A 1 74 ? -0.025 -7.655 1.162 1.00 79.38 74 GLY A N 1
ATOM 533 C CA . GLY A 1 74 ? 0.097 -7.127 2.519 1.00 79.38 74 GLY A CA 1
ATOM 534 C C . GLY A 1 74 ? -1.147 -6.353 2.972 1.00 79.38 74 GLY A C 1
ATOM 535 O O . GLY A 1 74 ? -1.675 -6.591 4.057 1.00 79.38 74 GLY A O 1
ATOM 536 N N . VAL A 1 75 ? -1.708 -5.492 2.120 1.00 80.38 75 VAL A N 1
ATOM 537 C CA . VAL A 1 75 ? -2.971 -4.803 2.440 1.00 80.38 75 VAL A CA 1
ATOM 538 C C . VAL A 1 75 ? -4.111 -5.790 2.686 1.00 80.38 75 VAL A C 1
ATOM 540 O O . VAL A 1 75 ? -4.837 -5.638 3.668 1.00 80.38 75 VAL A O 1
ATOM 543 N N . LEU A 1 76 ? -4.253 -6.815 1.844 1.00 81.75 76 LEU A N 1
ATOM 544 C CA . LEU A 1 76 ? -5.308 -7.823 1.985 1.00 81.75 76 LEU A CA 1
ATOM 545 C C . LEU A 1 76 ? -5.169 -8.631 3.280 1.00 81.75 76 LEU A C 1
ATOM 547 O O . LEU A 1 76 ? -6.163 -8.835 3.977 1.00 81.75 76 LEU A O 1
ATOM 551 N N . ILE A 1 77 ? -3.949 -9.026 3.650 1.00 84.31 77 ILE A N 1
ATOM 552 C CA . ILE A 1 77 ? -3.674 -9.695 4.931 1.00 84.31 77 ILE A CA 1
ATOM 553 C C . ILE A 1 77 ? -4.057 -8.773 6.095 1.00 84.31 77 ILE A C 1
ATOM 555 O O . ILE A 1 77 ? -4.769 -9.188 7.007 1.00 84.31 77 ILE A O 1
ATOM 559 N N . GLY A 1 78 ? -3.670 -7.495 6.035 1.00 78.00 78 GLY A N 1
ATOM 560 C CA . GLY A 1 78 ? -4.047 -6.497 7.037 1.00 78.00 78 GLY A CA 1
ATOM 561 C C . GLY A 1 78 ? -5.560 -6.256 7.149 1.00 78.00 78 GLY A C 1
ATOM 562 O O . GLY A 1 78 ? -6.038 -5.914 8.235 1.00 78.00 78 GLY A O 1
ATOM 563 N N . CYS A 1 79 ? -6.318 -6.432 6.063 1.00 75.88 79 CYS A N 1
ATOM 564 C CA . CYS A 1 79 ? -7.784 -6.414 6.067 1.00 75.88 79 CYS A CA 1
ATOM 565 C C . CYS A 1 79 ? -8.365 -7.671 6.723 1.00 75.88 79 CYS A C 1
ATOM 567 O O . CYS A 1 79 ? -9.255 -7.562 7.565 1.00 75.88 79 CYS A O 1
ATOM 569 N N . LEU A 1 80 ? -7.852 -8.851 6.366 1.00 81.56 80 LEU A N 1
ATOM 570 C CA . LEU A 1 80 ? -8.300 -10.132 6.916 1.00 81.56 80 LEU A CA 1
ATOM 571 C C . LEU A 1 80 ? -8.057 -10.212 8.422 1.00 81.56 80 LEU A C 1
ATOM 573 O O . LEU A 1 80 ? -8.974 -10.572 9.152 1.00 81.56 80 LEU A O 1
ATOM 577 N N . CYS A 1 81 ? -6.879 -9.800 8.899 1.00 76.56 81 CYS A N 1
ATOM 578 C CA . CYS A 1 81 ? -6.567 -9.735 10.331 1.00 76.56 81 CYS A CA 1
ATOM 579 C C . CYS A 1 81 ? -7.540 -8.841 11.114 1.00 76.56 81 CYS A C 1
ATOM 581 O O . CYS A 1 81 ? -7.819 -9.077 12.284 1.00 76.56 81 CYS A O 1
ATOM 583 N N . GLU A 1 82 ? -8.065 -7.800 10.483 1.00 73.25 82 GLU A N 1
ATOM 584 C CA . GLU A 1 82 ? -9.001 -6.877 11.124 1.00 73.25 82 GLU A CA 1
ATOM 585 C C . GLU A 1 82 ? -10.424 -7.404 11.112 1.00 73.25 82 GLU A C 1
ATOM 587 O O . GLU A 1 82 ? -11.127 -7.300 12.117 1.00 73.25 82 GLU A O 1
ATOM 592 N N . ALA A 1 83 ? -10.818 -8.050 10.015 1.00 76.94 83 ALA A N 1
ATOM 593 C CA . ALA A 1 83 ? -12.060 -8.795 9.962 1.00 76.94 83 ALA A CA 1
ATOM 594 C C . ALA A 1 83 ? -12.074 -9.894 11.034 1.00 76.94 83 ALA A C 1
ATOM 596 O O . ALA A 1 83 ? -13.029 -9.965 11.801 1.00 76.94 83 ALA A O 1
ATOM 597 N N . THR A 1 84 ? -11.014 -10.699 11.163 1.00 77.19 84 THR A N 1
ATOM 598 C CA . THR A 1 84 ? -10.957 -11.785 12.155 1.00 77.19 84 THR A CA 1
ATOM 599 C C . THR A 1 84 ? -11.021 -11.272 13.592 1.00 77.19 84 THR A C 1
ATOM 601 O O . THR A 1 84 ? -11.763 -11.837 14.392 1.00 77.19 84 THR A O 1
ATOM 604 N N . VAL A 1 85 ? -10.338 -10.171 13.926 1.00 73.38 85 VAL A N 1
ATOM 605 C CA . VAL A 1 85 ? -10.434 -9.547 15.261 1.00 73.38 85 VAL A CA 1
ATOM 606 C C . VAL A 1 85 ? -11.833 -8.975 15.520 1.00 73.38 85 VAL A C 1
ATOM 608 O O . VAL A 1 85 ? -12.360 -9.114 16.625 1.00 73.38 85 VAL A O 1
ATOM 611 N N . ALA A 1 86 ? -12.459 -8.343 14.523 1.00 70.19 86 ALA A N 1
ATOM 612 C CA . ALA A 1 86 ? -13.820 -7.823 14.646 1.00 70.19 86 ALA A CA 1
ATOM 613 C C . ALA A 1 86 ? -14.855 -8.946 14.813 1.00 70.19 86 ALA A C 1
ATOM 615 O O . ALA A 1 86 ? -15.768 -8.815 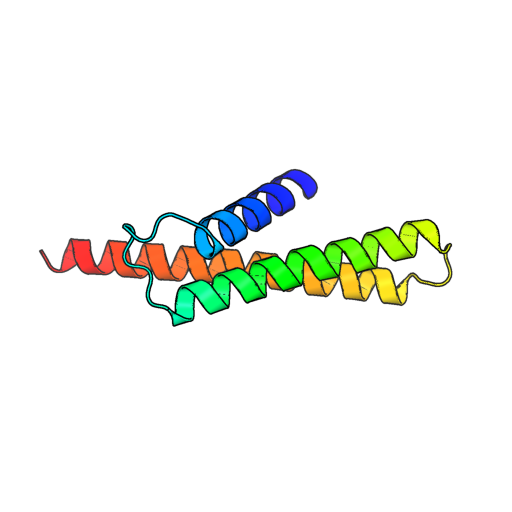15.629 1.00 70.19 86 ALA A O 1
ATOM 616 N N . PHE A 1 87 ? -14.694 -10.055 14.086 1.00 70.56 87 PHE A N 1
ATOM 617 C CA . PHE A 1 87 ? -15.516 -11.251 14.250 1.00 70.56 87 PHE A CA 1
ATOM 618 C C . PHE A 1 87 ? -15.305 -11.881 15.625 1.00 70.56 87 PHE A C 1
ATOM 620 O O . PHE A 1 87 ? -16.292 -12.104 16.315 1.00 70.56 87 PHE A O 1
ATOM 627 N N . GLY A 1 88 ? -14.061 -12.084 16.073 1.00 69.38 88 GLY A N 1
ATOM 628 C CA . GLY A 1 88 ? -13.761 -12.656 17.392 1.00 69.38 88 GLY A CA 1
ATOM 629 C C . GLY A 1 88 ? -14.442 -11.898 18.535 1.00 69.38 88 GLY A C 1
ATOM 630 O O . GLY A 1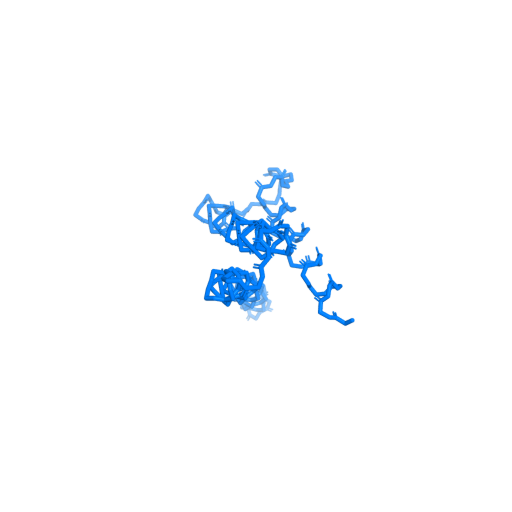 88 ? -15.151 -12.493 19.339 1.00 69.38 88 GLY A O 1
ATOM 631 N N . LYS A 1 89 ? -14.372 -10.561 18.526 1.00 62.25 89 LYS A N 1
ATOM 632 C CA . LYS A 1 89 ? -15.051 -9.711 19.525 1.00 62.25 89 LYS A CA 1
ATOM 633 C C . LYS A 1 89 ? -16.580 -9.775 19.489 1.00 62.25 89 LYS A C 1
ATOM 635 O O . LYS A 1 89 ? -17.224 -9.341 20.441 1.00 62.25 89 LYS A O 1
ATOM 640 N N . ARG A 1 90 ? -17.168 -10.237 18.383 1.00 59.84 90 ARG A N 1
ATOM 641 C CA . ARG A 1 90 ? -18.620 -10.371 18.213 1.00 59.84 90 ARG A CA 1
ATOM 642 C C . ARG A 1 90 ? -19.159 -11.673 18.807 1.00 59.84 90 ARG A C 1
ATOM 644 O O . ARG A 1 90 ? -20.341 -11.719 19.107 1.00 59.84 90 ARG A O 1
ATOM 651 N N . TRP A 1 91 ? -18.303 -12.681 18.964 1.00 58.78 91 TRP A N 1
ATOM 652 C CA . TRP A 1 91 ? -18.624 -13.969 19.590 1.00 58.78 91 TRP A CA 1
ATOM 653 C C . TRP A 1 91 ? -18.276 -14.016 21.085 1.00 58.78 91 TRP A C 1
ATOM 655 O O . TRP A 1 91 ? -18.667 -14.949 21.773 1.00 58.78 91 TRP A O 1
ATOM 665 N N . GLU A 1 92 ? -17.541 -13.017 21.580 1.00 56.41 92 GLU A N 1
ATOM 666 C CA . GLU A 1 92 ? -17.161 -12.867 22.993 1.00 56.41 92 GLU A CA 1
ATOM 667 C C . GLU A 1 92 ? -18.184 -12.042 23.812 1.00 56.41 92 GLU A C 1
ATOM 669 O O . GLU A 1 92 ? -17.985 -11.822 25.004 1.00 56.41 92 GLU A O 1
ATOM 674 N N . ARG A 1 93 ? -19.264 -11.560 23.177 1.00 50.53 93 ARG A N 1
ATOM 675 C CA . ARG A 1 93 ? -20.426 -10.917 23.820 1.00 50.53 93 ARG A CA 1
ATOM 676 C C . ARG A 1 93 ? -21.628 -11.840 23.783 1.00 50.53 93 ARG A C 1
ATOM 678 O O . ARG A 1 93 ? -22.410 -11.768 24.752 1.00 50.53 93 ARG A O 1
#

Foldseek 3Di:
DVVVLLVVLLVLLVCLLPPDPVPPDPPVLNVLSVQLNVLLVQLVCQLVVDVVVDDPCVVSNVVSVVSNVVSSVSSVVSVVVVVVVVVVVVVVD

Organism: Burkholderia thailandensis (NCBI:txid57975)

Radius of gyration: 15.94 Å; chains: 1; bounding box: 37×24×48 Å

Secondary structure (DSSP, 8-state):
-HHHHHHHHHHHHHHHHHS-TTS---HHHHHHHHHHHHHHHHHHHHHHHHHTT-GGGHHHHHHHHHHHHHHHHHHHHHHHHHHHHHHHHHH--

pLDDT: mean 71.9, std 8.69, range [50.53, 85.69]

Sequence (93 aa):
MPAAVYGFCLCYALFRAFGPRRARYPRPMRGYAIACAGAMLFGMLAAFGVALRGAEASALASLGSTVAFVGIVGVLIGCLCEATVAFGKRWER